Protein AF-A0A6G5AHF7-F1 (afdb_monomer_lite)

Organism: Rhipicephalus microplus (NCBI:txid6941)

Foldseek 3Di:
DDDDPVVVVVVVVVVVVVVCCCVPPVVVVVVVVVVVVVVVVVVVVVVVVVVVVVVVVVVVVVVVVVVVVCVVCVVPDDDPPQDDDPPDDQVNQCCCPQ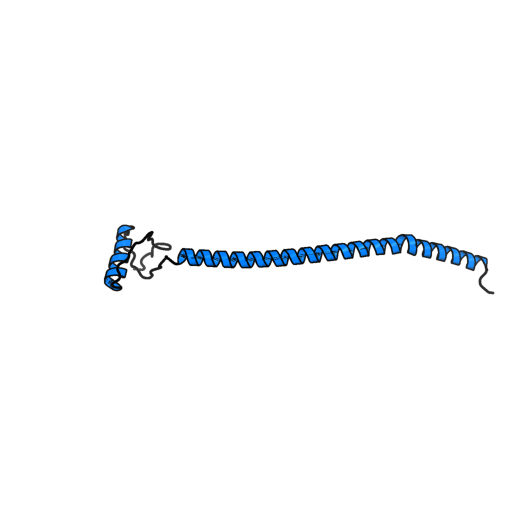CVPACPPVVHHDPDDPDDDDPDDPPPDPD

Sequence (127 aa):
AGPDTASILKQLREIAADIKDIKENRLVEIEKKVDALSNLEEKVTSCQDRLTHMNQVVLMLERKIGNLENRSRKPNLVIFGLPEPEGENDGSLETAVNKGIFKDLLELELVAIERIHRLGRPSLNMK

Structure (mmCIF, N/CA/C/O backbone):
data_AF-A0A6G5AHF7-F1
#
_entry.id   AF-A0A6G5AHF7-F1
#
loop_
_atom_site.group_PDB
_atom_site.id
_atom_site.type_symbol
_atom_site.label_atom_id
_atom_site.label_alt_id
_atom_site.label_comp_id
_atom_site.label_asym_id
_atom_site.label_entity_id
_atom_site.label_seq_id
_atom_site.pdbx_PDB_ins_code
_atom_site.Cartn_x
_atom_site.Cartn_y
_atom_site.Cartn_z
_atom_site.occupancy
_atom_site.B_iso_or_equiv
_atom_site.auth_seq_id
_atom_site.auth_comp_id
_atom_site.auth_asym_id
_atom_site.auth_atom_id
_atom_site.pdbx_PDB_model_num
ATOM 1 N N . ALA A 1 1 ? 33.870 8.066 -74.480 1.00 54.78 1 ALA A N 1
ATOM 2 C CA . ALA A 1 1 ? 35.121 7.988 -73.703 1.00 54.78 1 ALA A CA 1
ATOM 3 C C . ALA A 1 1 ? 34.765 7.440 -72.332 1.00 54.78 1 ALA A C 1
ATOM 5 O O . ALA A 1 1 ? 33.858 7.982 -71.713 1.00 54.78 1 ALA A O 1
ATOM 6 N N . GLY A 1 2 ? 35.356 6.312 -71.933 1.00 70.56 2 GLY A N 1
ATOM 7 C CA . GLY A 1 2 ? 35.132 5.753 -70.597 1.00 70.56 2 GLY A CA 1
ATOM 8 C C . GLY A 1 2 ? 35.740 6.649 -69.512 1.00 70.56 2 GLY A C 1
ATOM 9 O O . GLY A 1 2 ? 36.561 7.510 -69.841 1.00 70.56 2 GLY A O 1
ATOM 10 N N . PRO A 1 3 ? 35.332 6.483 -68.244 1.00 72.62 3 PRO A N 1
ATOM 11 C CA . PRO A 1 3 ? 35.944 7.205 -67.137 1.00 72.62 3 PRO A CA 1
ATOM 12 C C . PRO A 1 3 ? 37.452 6.932 -67.087 1.00 72.62 3 PRO A C 1
ATOM 14 O O . PRO A 1 3 ? 37.891 5.791 -67.228 1.00 72.62 3 PRO A O 1
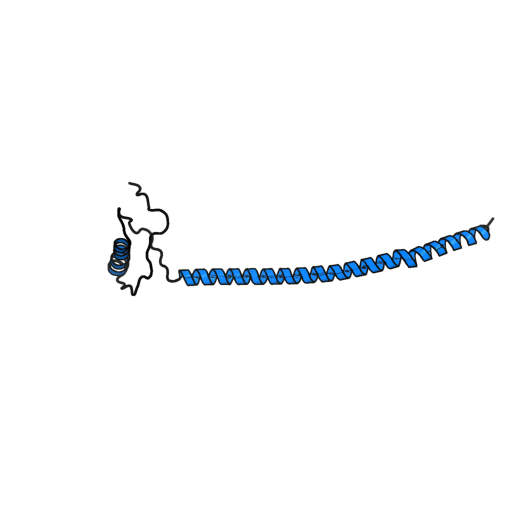ATOM 17 N N . ASP A 1 4 ? 38.233 7.998 -66.910 1.00 88.12 4 ASP A N 1
ATOM 18 C CA . ASP A 1 4 ? 39.687 7.920 -66.793 1.00 88.12 4 ASP A CA 1
ATOM 19 C C . ASP A 1 4 ? 40.083 7.111 -65.548 1.00 88.12 4 ASP A C 1
ATOM 21 O O . ASP A 1 4 ? 39.526 7.281 -64.459 1.00 88.12 4 ASP A O 1
ATOM 25 N N . THR A 1 5 ? 41.070 6.233 -65.705 1.00 89.00 5 THR A N 1
ATOM 26 C CA . THR A 1 5 ? 41.541 5.293 -64.679 1.00 89.00 5 THR A CA 1
ATOM 27 C C . THR A 1 5 ? 41.950 6.011 -63.389 1.00 89.00 5 THR A C 1
ATOM 29 O O . THR A 1 5 ? 41.732 5.498 -62.291 1.00 89.00 5 THR A O 1
ATOM 32 N N . ALA A 1 6 ? 42.489 7.231 -63.493 1.00 88.81 6 ALA A N 1
ATOM 33 C CA . ALA A 1 6 ? 42.852 8.047 -62.336 1.00 88.81 6 ALA A CA 1
ATOM 34 C C . ALA A 1 6 ? 41.628 8.512 -61.524 1.00 88.81 6 ALA A C 1
ATOM 36 O O . ALA A 1 6 ? 41.680 8.552 -60.293 1.00 88.81 6 ALA A O 1
ATOM 37 N N . SER A 1 7 ? 40.513 8.816 -62.195 1.00 90.38 7 SER A N 1
ATOM 38 C CA . SER A 1 7 ? 39.253 9.192 -61.545 1.00 90.38 7 SER A CA 1
ATOM 39 C C . SER A 1 7 ? 38.661 8.016 -60.765 1.00 90.38 7 SER A C 1
ATOM 41 O O . SER A 1 7 ? 38.296 8.176 -59.599 1.00 90.38 7 SER A O 1
ATOM 43 N N . ILE A 1 8 ? 38.680 6.817 -61.359 1.00 92.31 8 ILE A N 1
ATOM 44 C CA . ILE A 1 8 ? 38.234 5.576 -60.705 1.00 92.31 8 ILE A CA 1
ATOM 45 C C . ILE A 1 8 ? 39.082 5.289 -59.456 1.00 92.31 8 ILE A C 1
ATOM 47 O O . ILE A 1 8 ? 38.544 5.014 -58.384 1.00 92.31 8 ILE A O 1
ATOM 51 N N . LEU A 1 9 ? 40.411 5.407 -59.554 1.00 92.94 9 LEU A N 1
ATOM 52 C CA . LEU A 1 9 ? 41.316 5.186 -58.418 1.00 92.94 9 LEU A CA 1
ATOM 53 C C . LEU A 1 9 ? 41.100 6.189 -57.278 1.00 92.94 9 LEU A C 1
ATOM 55 O O . LEU A 1 9 ? 41.236 5.822 -56.110 1.00 92.94 9 LEU A O 1
ATOM 59 N N . LYS A 1 10 ? 40.760 7.443 -57.593 1.00 93.19 10 LYS A N 1
ATOM 60 C CA . LYS A 1 10 ? 40.430 8.450 -56.578 1.00 93.19 10 LYS A CA 1
ATOM 61 C C . LYS A 1 10 ? 39.145 8.082 -55.830 1.00 93.19 10 LYS A C 1
ATOM 63 O O . LYS A 1 10 ? 39.164 8.051 -54.604 1.00 93.19 10 LYS A O 1
ATOM 68 N N . GLN A 1 11 ? 38.080 7.732 -56.552 1.00 94.31 11 GLN A N 1
ATOM 69 C CA . GLN A 1 11 ? 36.808 7.318 -55.947 1.00 94.31 11 GLN A CA 1
ATOM 70 C C . GLN A 1 11 ? 36.967 6.067 -55.074 1.00 94.31 11 GLN A C 1
ATOM 72 O O . GLN A 1 11 ? 36.424 6.010 -53.976 1.00 94.31 11 GLN A O 1
ATOM 77 N N . LEU A 1 12 ? 37.770 5.088 -55.505 1.00 94.88 12 LEU A N 1
ATOM 78 C CA . LEU A 1 12 ? 38.057 3.895 -54.701 1.00 94.88 12 LEU A CA 1
ATOM 79 C C . LEU A 1 12 ? 38.769 4.224 -53.380 1.00 94.88 12 LEU A C 1
ATOM 81 O O . LEU A 1 12 ? 38.511 3.567 -52.374 1.00 94.88 12 LEU A O 1
ATOM 85 N N . ARG A 1 13 ? 39.643 5.240 -53.356 1.00 95.25 13 ARG A N 1
ATOM 86 C CA . ARG A 1 13 ? 40.294 5.689 -52.113 1.00 95.25 13 ARG A CA 1
ATOM 87 C C . ARG A 1 13 ? 39.320 6.378 -51.165 1.00 95.25 13 ARG A C 1
ATOM 89 O O . ARG A 1 13 ? 39.403 6.137 -49.967 1.00 95.25 13 ARG A O 1
ATOM 96 N N . GLU A 1 14 ? 38.421 7.204 -51.690 1.00 95.81 14 GLU A N 1
ATOM 97 C CA . GLU A 1 14 ? 37.378 7.868 -50.894 1.00 95.81 14 GLU A CA 1
ATOM 98 C C . GLU A 1 14 ? 36.427 6.829 -50.285 1.00 95.81 14 GLU A C 1
ATOM 100 O O . GLU A 1 14 ? 36.251 6.802 -49.072 1.00 95.81 14 GLU A O 1
ATOM 105 N N . ILE A 1 15 ? 35.954 5.866 -51.084 1.00 95.81 15 ILE A N 1
ATOM 106 C CA . ILE A 1 15 ? 35.128 4.750 -50.597 1.00 95.81 15 ILE A CA 1
ATOM 107 C C . ILE A 1 15 ? 35.868 3.937 -49.526 1.00 95.81 15 ILE A C 1
ATOM 109 O O . ILE A 1 15 ? 35.279 3.567 -48.514 1.00 95.81 15 ILE A O 1
ATOM 113 N N . ALA A 1 16 ? 37.160 3.653 -49.713 1.00 96.12 16 ALA A N 1
ATOM 114 C CA . ALA A 1 16 ? 37.943 2.930 -48.714 1.00 96.12 16 ALA A CA 1
ATOM 115 C C . ALA A 1 16 ? 38.077 3.713 -47.395 1.00 96.12 16 ALA A C 1
ATOM 117 O O . ALA A 1 16 ? 38.035 3.108 -46.323 1.00 96.12 16 ALA A O 1
ATOM 118 N N . ALA A 1 17 ? 38.218 5.040 -47.465 1.00 95.12 17 ALA A N 1
ATOM 119 C CA . ALA A 1 17 ? 38.252 5.903 -46.289 1.00 95.12 17 ALA A CA 1
ATOM 120 C C . ALA A 1 17 ? 36.897 5.921 -45.563 1.00 95.12 17 ALA A C 1
ATOM 122 O O . ALA A 1 17 ? 36.866 5.740 -44.347 1.00 95.12 17 ALA A O 1
ATOM 123 N N . ASP A 1 18 ? 35.791 6.030 -46.301 1.00 96.31 18 ASP A N 1
ATOM 124 C CA . ASP A 1 18 ? 34.436 6.004 -45.739 1.00 96.31 18 ASP A CA 1
ATOM 125 C C . ASP A 1 18 ? 34.118 4.650 -45.092 1.00 96.31 18 ASP A C 1
ATOM 127 O O . ASP A 1 18 ? 33.591 4.592 -43.982 1.00 96.31 18 ASP A O 1
ATOM 131 N N . ILE A 1 19 ? 34.483 3.538 -45.744 1.00 95.88 19 ILE A N 1
ATOM 132 C CA . ILE A 1 19 ? 34.325 2.188 -45.178 1.00 95.88 19 ILE A CA 1
ATOM 133 C C . ILE A 1 19 ? 35.117 2.062 -43.876 1.00 95.88 19 ILE A C 1
ATOM 135 O O . ILE A 1 19 ? 34.630 1.461 -42.914 1.00 95.88 19 ILE A O 1
ATOM 139 N N . LYS A 1 20 ? 36.329 2.624 -43.834 1.00 94.94 20 LYS A N 1
ATOM 140 C CA . LYS A 1 20 ? 37.157 2.615 -42.631 1.00 94.94 20 LYS A CA 1
ATOM 141 C C . LYS A 1 20 ? 36.501 3.412 -41.502 1.00 94.94 20 LYS A C 1
ATOM 143 O O . LYS A 1 20 ? 36.377 2.876 -40.407 1.00 94.94 20 LYS A O 1
ATOM 148 N N . ASP A 1 21 ? 36.023 4.627 -41.769 1.00 95.50 21 ASP A N 1
ATOM 149 C CA . ASP A 1 21 ? 35.323 5.456 -40.776 1.00 95.50 21 ASP A CA 1
ATOM 150 C C . ASP A 1 21 ? 34.048 4.777 -40.245 1.00 95.50 21 ASP A C 1
ATOM 152 O O . ASP A 1 21 ? 33.829 4.693 -39.034 1.00 95.50 21 ASP A O 1
ATOM 156 N N . ILE A 1 22 ? 33.239 4.202 -41.141 1.00 95.75 22 ILE A N 1
ATOM 157 C CA . ILE A 1 22 ? 32.028 3.466 -40.763 1.00 95.75 22 ILE A CA 1
ATOM 158 C C . ILE A 1 22 ? 32.374 2.304 -39.832 1.00 95.75 22 ILE A C 1
ATOM 160 O O . ILE A 1 22 ? 31.716 2.131 -38.805 1.00 95.75 22 ILE A O 1
ATOM 164 N N . LYS A 1 23 ? 33.391 1.510 -40.183 1.00 93.50 23 LYS A N 1
ATOM 165 C CA . LYS A 1 23 ? 33.763 0.312 -39.429 1.00 93.50 23 LYS A CA 1
ATOM 166 C C . LYS A 1 23 ? 34.412 0.645 -38.088 1.00 93.50 23 LYS A C 1
ATOM 168 O O . LYS A 1 23 ? 34.093 0.003 -37.095 1.00 93.50 23 LYS A O 1
ATOM 173 N N . GLU A 1 24 ? 35.334 1.600 -38.066 1.00 92.81 24 GLU A N 1
ATOM 174 C CA . GLU A 1 24 ? 36.168 1.864 -36.889 1.00 92.81 24 GLU A CA 1
ATOM 175 C C . GLU A 1 24 ? 35.512 2.833 -35.901 1.00 92.81 24 GLU A C 1
ATOM 177 O O . GLU A 1 24 ? 35.711 2.684 -34.697 1.00 92.81 24 GLU A O 1
ATOM 182 N N . ASN A 1 25 ? 34.694 3.776 -36.377 1.00 93.44 25 ASN A N 1
ATOM 183 C CA . ASN A 1 25 ? 34.091 4.795 -35.518 1.00 93.44 25 ASN A CA 1
ATOM 184 C C . ASN A 1 25 ? 32.604 4.521 -35.299 1.00 93.44 25 ASN A C 1
ATOM 186 O O . ASN A 1 25 ? 32.164 4.253 -34.180 1.00 93.44 25 ASN A O 1
ATOM 190 N N . ARG A 1 26 ? 31.814 4.541 -36.377 1.00 95.25 26 ARG A N 1
ATOM 191 C CA . ARG A 1 26 ? 30.348 4.515 -36.264 1.00 95.25 26 ARG A CA 1
ATOM 192 C C . ARG A 1 26 ? 29.824 3.182 -35.740 1.00 95.25 26 ARG A C 1
ATOM 194 O O . ARG A 1 26 ? 28.946 3.183 -34.882 1.00 95.25 26 ARG A O 1
ATOM 201 N N . LEU A 1 27 ? 30.348 2.061 -36.241 1.00 96.12 27 LEU A N 1
ATOM 202 C CA . LEU A 1 27 ? 29.912 0.730 -35.811 1.00 96.12 27 LEU A CA 1
ATOM 203 C C . LEU A 1 27 ? 30.241 0.499 -34.330 1.00 96.12 27 LEU A C 1
ATOM 205 O O . LEU A 1 27 ? 29.367 0.113 -33.563 1.00 96.12 27 LEU A O 1
ATOM 209 N N . VAL A 1 28 ? 31.463 0.845 -33.919 1.00 95.12 28 VAL A N 1
ATOM 210 C CA . VAL A 1 28 ? 31.932 0.704 -32.532 1.00 95.12 28 VAL A CA 1
ATOM 211 C C . VAL A 1 28 ? 31.111 1.566 -31.568 1.00 95.12 28 VAL A C 1
ATOM 213 O O . VAL A 1 28 ? 30.788 1.140 -30.460 1.00 95.12 28 VAL A O 1
ATOM 216 N N . GLU A 1 29 ? 30.751 2.791 -31.957 1.00 96.12 29 GLU A N 1
ATOM 217 C CA . GLU A 1 29 ? 29.866 3.629 -31.140 1.00 96.12 29 GLU A CA 1
ATOM 218 C C . GLU A 1 29 ? 28.452 3.057 -31.018 1.00 96.12 29 GLU A C 1
ATOM 220 O O . GLU A 1 29 ? 27.842 3.161 -29.951 1.00 96.12 29 GLU A O 1
ATOM 225 N N . ILE A 1 30 ? 27.922 2.465 -32.092 1.00 96.75 30 ILE A N 1
ATOM 226 C CA . ILE A 1 30 ? 26.611 1.813 -32.072 1.00 96.75 30 ILE A CA 1
ATOM 227 C C . ILE A 1 30 ? 26.646 0.599 -31.145 1.00 96.75 30 ILE A C 1
ATOM 229 O O . ILE A 1 30 ? 25.771 0.495 -30.291 1.00 96.75 30 ILE A O 1
ATOM 233 N N . GLU A 1 31 ? 27.663 -0.256 -31.245 1.00 96.56 31 GLU A N 1
ATOM 234 C CA . GLU A 1 31 ? 27.841 -1.418 -30.363 1.00 96.56 31 GLU A CA 1
ATOM 235 C C . GLU A 1 31 ? 27.865 -0.992 -28.888 1.00 96.56 31 GLU A C 1
ATOM 237 O O . GLU A 1 31 ? 27.075 -1.488 -28.088 1.00 96.56 31 GLU A O 1
ATOM 242 N N . LYS A 1 32 ? 28.643 0.043 -28.543 1.00 96.44 32 LYS A N 1
ATOM 243 C CA . LYS A 1 32 ? 28.669 0.598 -27.175 1.00 96.44 32 LYS A CA 1
ATOM 244 C C . LYS A 1 32 ? 27.303 1.094 -26.702 1.00 96.44 32 LYS A C 1
ATOM 246 O O . LYS A 1 32 ? 26.956 0.937 -25.531 1.00 96.44 32 LYS A O 1
ATOM 251 N N . LYS A 1 33 ? 26.530 1.742 -27.580 1.00 97.06 33 LYS A N 1
ATOM 252 C CA . LYS A 1 33 ? 25.178 2.216 -27.244 1.00 97.06 33 LYS A CA 1
ATOM 253 C C . LYS A 1 33 ? 24.204 1.054 -27.068 1.00 97.06 33 LYS A C 1
ATOM 255 O O . LYS A 1 33 ? 23.364 1.127 -26.177 1.00 97.06 33 LYS A O 1
ATOM 260 N N . VAL A 1 34 ? 24.322 0.001 -27.874 1.00 97.56 34 VAL A N 1
ATOM 261 C CA . VAL A 1 34 ? 23.519 -1.223 -27.742 1.00 97.56 34 VAL A CA 1
ATOM 262 C C . VAL A 1 34 ? 23.816 -1.912 -26.409 1.00 97.56 34 VAL A C 1
ATOM 264 O O . VAL A 1 34 ? 22.880 -2.203 -25.666 1.00 97.56 34 VAL A O 1
ATOM 267 N N . ASP A 1 35 ? 25.088 -2.053 -26.035 1.00 97.25 35 ASP A N 1
ATOM 268 C CA . ASP A 1 35 ? 25.474 -2.610 -24.733 1.00 97.25 35 ASP A CA 1
ATOM 269 C C . ASP A 1 35 ? 24.934 -1.762 -23.572 1.00 97.25 35 ASP A C 1
ATOM 271 O O . ASP A 1 35 ? 24.435 -2.280 -22.570 1.00 97.25 35 ASP A O 1
ATOM 275 N N . ALA A 1 36 ? 24.993 -0.433 -23.693 1.00 97.38 36 ALA A N 1
ATOM 276 C CA . ALA A 1 36 ? 24.439 0.471 -22.689 1.00 97.38 36 ALA A CA 1
ATOM 277 C C . ALA A 1 36 ? 22.912 0.332 -22.555 1.00 97.38 36 ALA A C 1
ATOM 279 O O . ALA A 1 36 ? 22.397 0.393 -21.437 1.00 97.38 36 ALA A O 1
ATOM 280 N N . LEU A 1 37 ? 22.195 0.123 -23.665 1.00 97.62 37 LEU A N 1
ATOM 281 C CA . LEU A 1 37 ? 20.751 -0.120 -23.662 1.00 97.62 37 LEU A CA 1
ATOM 282 C C . LEU A 1 37 ? 20.403 -1.457 -23.005 1.00 97.62 37 LEU A C 1
ATOM 284 O O . LEU A 1 37 ? 19.508 -1.479 -22.165 1.00 97.62 37 LEU A O 1
ATOM 288 N N . SER A 1 38 ? 21.149 -2.524 -23.302 1.00 97.19 38 SER A N 1
ATOM 289 C CA . SER A 1 38 ? 20.965 -3.831 -22.655 1.00 97.19 38 SER A CA 1
ATOM 290 C C . SER A 1 38 ? 21.148 -3.730 -21.137 1.00 97.19 38 SER A C 1
ATOM 292 O O . SER A 1 38 ? 20.313 -4.185 -20.361 1.00 97.19 38 SER A O 1
ATOM 294 N N . ASN A 1 39 ? 22.196 -3.034 -20.686 1.00 97.44 39 ASN A N 1
ATOM 295 C CA . ASN A 1 39 ? 22.425 -2.795 -19.258 1.00 97.44 39 ASN A CA 1
ATOM 296 C C . ASN A 1 39 ? 21.319 -1.946 -18.607 1.00 97.44 39 ASN A C 1
ATOM 298 O O . ASN A 1 39 ? 21.032 -2.084 -17.415 1.00 97.44 39 ASN A O 1
ATOM 302 N N . LEU A 1 40 ? 20.735 -1.005 -19.352 1.00 97.88 40 LEU A N 1
ATOM 303 C CA . LEU A 1 40 ? 19.638 -0.185 -18.849 1.00 97.88 40 LEU A CA 1
ATOM 304 C C . LEU A 1 40 ? 18.356 -1.012 -18.709 1.00 97.88 40 LEU A C 1
ATOM 306 O O . LEU A 1 40 ? 17.666 -0.865 -17.703 1.00 97.88 40 LEU A O 1
ATOM 310 N N . GLU A 1 41 ? 18.069 -1.894 -19.665 1.00 98.06 41 GLU A N 1
ATOM 311 C CA . GLU A 1 41 ? 16.943 -2.828 -19.609 1.00 98.06 41 GLU A CA 1
ATOM 312 C C . GLU A 1 41 ? 17.003 -3.700 -18.348 1.00 98.06 41 GLU A C 1
ATOM 314 O O . GLU A 1 41 ? 16.033 -3.759 -17.594 1.00 98.06 41 GLU A O 1
ATOM 319 N N . GLU A 1 42 ? 18.165 -4.279 -18.036 1.00 97.69 42 GLU A N 1
ATOM 320 C CA . GLU A 1 42 ? 18.358 -5.066 -16.811 1.00 97.69 42 GLU A CA 1
ATOM 321 C C . GLU A 1 42 ? 18.075 -4.253 -15.539 1.00 97.69 42 GLU A C 1
ATOM 323 O O . GLU A 1 42 ? 17.394 -4.717 -14.618 1.00 97.69 42 GLU A O 1
ATOM 328 N N . LYS A 1 43 ? 18.557 -3.004 -15.485 1.00 97.94 43 LYS A N 1
ATOM 329 C CA . LYS A 1 43 ? 18.310 -2.103 -14.348 1.00 97.94 43 LYS A CA 1
ATOM 330 C C . LYS A 1 43 ? 16.834 -1.744 -14.211 1.00 97.94 43 LYS A C 1
ATOM 332 O O . LYS A 1 43 ? 16.338 -1.659 -13.087 1.00 97.94 43 LYS A O 1
ATOM 337 N N . VAL A 1 44 ? 16.142 -1.523 -15.328 1.00 98.25 44 VAL A N 1
ATOM 338 C CA . VAL A 1 44 ? 14.704 -1.230 -15.345 1.00 98.25 44 VAL A CA 1
ATOM 339 C C . VAL A 1 44 ? 13.915 -2.436 -14.844 1.00 98.25 44 VAL A C 1
ATOM 341 O O . VAL A 1 44 ? 13.086 -2.270 -13.951 1.00 98.25 44 VAL A O 1
ATOM 344 N N . THR A 1 45 ? 14.229 -3.641 -15.318 1.00 98.06 45 THR A N 1
ATOM 345 C CA . THR A 1 45 ? 13.601 -4.883 -14.843 1.00 98.06 45 THR A CA 1
ATOM 346 C C . THR A 1 45 ? 13.825 -5.083 -13.344 1.00 98.06 45 THR A C 1
ATOM 348 O O . THR A 1 45 ? 12.869 -5.261 -12.593 1.00 98.06 45 THR A O 1
ATOM 351 N N . SER A 1 46 ? 15.062 -4.923 -12.865 1.00 98.06 46 SER A N 1
ATOM 352 C CA . SER A 1 46 ? 15.366 -5.017 -11.431 1.00 98.06 46 SER A CA 1
ATOM 353 C C . SER A 1 46 ? 14.606 -3.976 -10.595 1.00 98.06 46 SER A C 1
ATOM 355 O O . SER A 1 46 ? 14.134 -4.267 -9.493 1.00 98.06 46 SER A O 1
ATOM 357 N N . CYS A 1 47 ? 14.451 -2.752 -11.110 1.00 97.88 47 CYS A N 1
ATOM 358 C CA . CYS A 1 47 ? 13.653 -1.715 -10.460 1.00 97.88 47 CYS A CA 1
ATOM 359 C C . CYS A 1 47 ? 12.171 -2.114 -10.377 1.00 97.88 47 CYS A C 1
ATOM 361 O O . CYS A 1 47 ? 11.554 -1.979 -9.318 1.00 97.88 47 CYS A O 1
ATOM 363 N N . GLN A 1 48 ? 11.620 -2.659 -11.462 1.00 98.25 48 GLN A N 1
ATOM 364 C CA . GLN A 1 48 ? 10.233 -3.112 -11.532 1.00 98.25 48 GLN A CA 1
ATOM 365 C C . GLN A 1 48 ? 9.944 -4.239 -10.529 1.00 98.25 48 GLN A C 1
ATOM 367 O O . GLN A 1 48 ? 8.918 -4.210 -9.839 1.00 98.25 48 GLN A O 1
ATOM 372 N N . ASP A 1 49 ? 10.867 -5.188 -10.379 1.00 98.19 49 ASP A N 1
ATOM 373 C CA . ASP A 1 49 ? 10.752 -6.274 -9.401 1.00 98.19 49 ASP A CA 1
ATOM 374 C C . ASP A 1 49 ? 10.749 -5.737 -7.967 1.00 98.19 49 ASP A C 1
ATOM 376 O O . ASP A 1 49 ? 9.908 -6.112 -7.142 1.00 98.19 49 ASP A O 1
ATOM 380 N N . ARG A 1 50 ? 11.645 -4.788 -7.671 1.00 97.94 50 ARG A N 1
ATOM 381 C CA . ARG A 1 50 ? 11.711 -4.135 -6.357 1.00 97.94 50 ARG A CA 1
ATOM 382 C C . ARG A 1 50 ? 10.437 -3.357 -6.042 1.00 97.94 50 ARG A C 1
ATOM 384 O O . ARG A 1 50 ? 9.945 -3.455 -4.920 1.00 97.94 50 ARG A O 1
ATOM 391 N N . LEU A 1 51 ? 9.885 -2.624 -7.009 1.00 98.19 51 LEU A N 1
ATOM 392 C CA . LEU A 1 51 ? 8.616 -1.906 -6.846 1.00 98.19 51 LEU A CA 1
ATOM 393 C C . LEU A 1 51 ? 7.455 -2.868 -6.587 1.00 98.19 51 LEU A C 1
ATOM 395 O O . LEU A 1 51 ? 6.645 -2.637 -5.688 1.00 98.19 51 LEU A O 1
ATOM 399 N N . THR A 1 52 ? 7.405 -3.978 -7.320 1.00 98.12 52 THR A N 1
ATOM 400 C CA . THR A 1 52 ? 6.386 -5.016 -7.128 1.00 98.12 52 THR A CA 1
ATOM 401 C C . THR A 1 52 ? 6.468 -5.609 -5.722 1.00 98.12 52 THR A C 1
ATOM 403 O O . THR A 1 52 ? 5.451 -5.716 -5.034 1.00 98.12 52 THR A O 1
ATOM 406 N N . HIS A 1 53 ? 7.678 -5.922 -5.253 1.00 98.19 53 HIS A N 1
ATOM 407 C CA . HIS A 1 53 ? 7.893 -6.427 -3.901 1.00 98.19 53 HIS A CA 1
ATOM 408 C C . HIS A 1 53 ? 7.499 -5.402 -2.827 1.00 98.19 53 HIS A C 1
ATOM 410 O O . HIS A 1 53 ? 6.796 -5.742 -1.875 1.00 98.19 53 HIS A O 1
ATOM 416 N N . MET A 1 54 ? 7.884 -4.133 -2.993 1.00 98.00 54 MET A N 1
ATOM 417 C CA . MET A 1 54 ? 7.494 -3.066 -2.067 1.00 98.00 54 MET A CA 1
ATOM 418 C C . MET A 1 54 ? 5.973 -2.923 -1.977 1.00 98.00 54 MET A C 1
ATOM 420 O O . MET A 1 54 ? 5.438 -2.872 -0.871 1.00 98.00 54 MET A O 1
ATOM 424 N N . ASN A 1 55 ? 5.263 -2.946 -3.107 1.00 98.25 55 ASN A N 1
ATOM 425 C CA . ASN A 1 55 ? 3.799 -2.890 -3.122 1.00 98.25 55 ASN A CA 1
ATOM 426 C C . ASN A 1 55 ? 3.165 -4.066 -2.363 1.00 98.25 55 ASN A C 1
ATOM 428 O O . ASN A 1 55 ? 2.222 -3.877 -1.597 1.00 98.25 55 ASN A O 1
ATOM 432 N N . GLN A 1 56 ? 3.703 -5.279 -2.514 1.00 98.06 56 GLN A N 1
ATOM 433 C CA . GLN A 1 56 ? 3.224 -6.444 -1.763 1.00 98.06 56 GLN A CA 1
ATOM 434 C C . GLN A 1 56 ? 3.429 -6.286 -0.251 1.00 98.06 56 GLN A C 1
ATOM 436 O O . GLN A 1 56 ? 2.542 -6.638 0.532 1.00 98.06 56 GLN A O 1
ATOM 441 N N . VAL A 1 57 ? 4.577 -5.744 0.166 1.00 98.12 57 VAL A N 1
ATOM 442 C CA . VAL A 1 57 ? 4.867 -5.472 1.580 1.00 98.12 57 VAL A CA 1
ATOM 443 C C . VAL A 1 57 ? 3.910 -4.419 2.135 1.00 98.12 57 VAL A C 1
ATOM 445 O O . VAL A 1 57 ? 3.364 -4.626 3.217 1.00 98.12 57 VAL A O 1
ATOM 448 N N . VAL A 1 58 ? 3.633 -3.344 1.392 1.00 98.44 58 VAL A N 1
ATOM 449 C CA . VAL A 1 58 ? 2.656 -2.317 1.794 1.00 98.44 58 VAL A CA 1
ATOM 450 C C . VAL A 1 58 ? 1.277 -2.941 2.031 1.00 98.44 58 VAL A C 1
ATOM 452 O O . VAL A 1 58 ? 0.741 -2.822 3.131 1.00 98.44 58 VAL A O 1
ATOM 455 N N . LEU A 1 59 ? 0.759 -3.722 1.079 1.00 97.94 59 LEU A N 1
ATOM 456 C CA . LEU A 1 59 ? -0.542 -4.398 1.215 1.00 97.94 59 LEU A CA 1
ATOM 457 C C . LEU A 1 59 ? -0.590 -5.403 2.380 1.00 97.94 59 LEU A C 1
ATOM 459 O O . LEU A 1 59 ? -1.644 -5.665 2.971 1.00 97.94 59 LEU A O 1
ATOM 463 N N . MET A 1 60 ? 0.535 -6.042 2.703 1.00 98.12 60 MET A N 1
ATOM 464 C CA . MET A 1 60 ? 0.635 -6.915 3.874 1.00 98.12 60 MET A CA 1
ATOM 465 C C . MET A 1 60 ? 0.558 -6.102 5.171 1.00 98.12 60 MET A C 1
ATOM 467 O O . MET A 1 60 ? -0.159 -6.490 6.097 1.00 98.12 60 MET A O 1
ATOM 471 N N . LEU A 1 61 ? 1.286 -4.987 5.238 1.00 98.12 61 LEU A N 1
ATOM 472 C CA . LEU A 1 61 ? 1.317 -4.118 6.408 1.00 98.12 61 LEU A CA 1
ATOM 473 C C . LEU A 1 61 ? -0.043 -3.470 6.664 1.00 98.12 61 LEU A C 1
ATOM 475 O O . LEU A 1 61 ? -0.498 -3.493 7.803 1.00 98.12 61 LEU A O 1
ATOM 479 N N . GLU A 1 62 ? -0.733 -2.997 5.628 1.00 98.12 62 GLU A N 1
ATOM 480 C CA . GLU A 1 62 ? -2.095 -2.456 5.739 1.00 98.12 62 GLU A CA 1
ATOM 481 C C . GLU A 1 62 ? -3.064 -3.477 6.347 1.00 98.12 62 GLU A C 1
ATOM 483 O O . GLU A 1 62 ? -3.773 -3.179 7.310 1.00 98.12 62 GLU A O 1
ATOM 488 N N . ARG A 1 63 ? -3.033 -4.728 5.866 1.00 97.56 63 ARG A N 1
ATOM 489 C CA . ARG A 1 63 ? -3.841 -5.815 6.447 1.00 97.56 63 ARG A CA 1
ATOM 490 C C . ARG A 1 63 ? -3.480 -6.089 7.902 1.00 97.56 63 ARG A C 1
ATOM 492 O O . ARG A 1 63 ? -4.363 -6.335 8.724 1.00 97.56 63 ARG A O 1
ATOM 499 N N . LYS A 1 64 ? -2.190 -6.060 8.241 1.00 97.56 64 LYS A N 1
ATOM 500 C CA . LYS A 1 64 ? -1.730 -6.271 9.617 1.00 97.56 64 LYS A CA 1
ATOM 501 C C . LYS A 1 64 ? -2.200 -5.146 10.540 1.00 97.56 64 LYS A C 1
ATOM 503 O O . LYS A 1 64 ? -2.653 -5.448 11.640 1.00 97.56 64 LYS A O 1
ATOM 508 N N . ILE A 1 65 ? -2.135 -3.893 10.090 1.00 97.44 65 ILE A N 1
ATOM 509 C CA . ILE A 1 65 ? -2.641 -2.727 10.827 1.00 97.44 65 ILE A CA 1
ATOM 510 C C . ILE A 1 65 ? -4.142 -2.877 11.066 1.00 97.44 65 ILE A C 1
ATOM 512 O O . ILE A 1 65 ? -4.558 -2.858 12.219 1.00 97.44 65 ILE A O 1
ATOM 516 N N . GLY A 1 66 ? -4.936 -3.153 10.026 1.00 95.62 66 GLY A N 1
ATOM 517 C CA . GLY A 1 66 ? -6.383 -3.343 10.181 1.00 95.62 66 GLY A CA 1
ATOM 518 C C . GLY A 1 66 ? -6.738 -4.469 11.162 1.00 95.62 66 GLY A C 1
ATOM 519 O O . GLY A 1 66 ? -7.613 -4.315 12.014 1.00 95.62 66 GLY A O 1
ATOM 520 N N . ASN A 1 67 ? -6.006 -5.585 11.122 1.00 95.81 67 ASN A N 1
ATOM 521 C CA . ASN A 1 67 ? -6.187 -6.677 12.081 1.00 95.81 67 ASN A CA 1
ATOM 522 C C . ASN A 1 67 ? -5.835 -6.271 13.519 1.00 95.81 67 ASN A C 1
ATOM 524 O O . ASN A 1 67 ? -6.530 -6.670 14.455 1.00 95.81 67 ASN A O 1
ATOM 528 N N . LEU A 1 68 ? -4.759 -5.503 13.708 1.00 95.38 68 LEU A N 1
ATOM 529 C CA . LEU A 1 68 ? -4.353 -5.013 15.025 1.00 95.38 68 LEU A CA 1
ATOM 530 C C . LEU A 1 68 ? -5.360 -4.006 15.581 1.00 95.38 68 LEU A C 1
ATOM 532 O O . LEU A 1 68 ? -5.746 -4.130 16.740 1.00 95.38 68 LEU A O 1
ATOM 536 N N . GLU A 1 69 ? -5.839 -3.072 14.762 1.00 94.88 69 GLU A N 1
ATOM 537 C CA . GLU A 1 69 ? -6.871 -2.112 15.155 1.00 94.88 69 GLU A CA 1
ATOM 538 C C . GLU A 1 69 ? -8.170 -2.819 15.549 1.00 94.88 69 GLU A C 1
ATOM 540 O O . GLU A 1 69 ? -8.708 -2.564 16.628 1.00 94.88 69 GLU A O 1
ATOM 545 N N . ASN A 1 70 ? -8.638 -3.773 14.738 1.00 93.62 70 ASN A N 1
ATOM 546 C CA . ASN A 1 70 ? -9.836 -4.552 15.050 1.00 93.62 70 ASN A CA 1
ATOM 547 C C . ASN A 1 70 ? -9.669 -5.373 16.327 1.00 93.62 70 ASN A C 1
ATOM 549 O O . ASN A 1 70 ? -10.563 -5.398 17.171 1.00 93.62 70 ASN A O 1
ATOM 553 N N . ARG A 1 71 ? -8.516 -6.026 16.514 1.00 92.81 71 ARG A N 1
ATOM 554 C CA . ARG A 1 71 ? -8.238 -6.788 17.737 1.00 92.81 71 ARG A CA 1
ATOM 555 C C . ARG A 1 71 ? -8.169 -5.881 18.963 1.00 92.81 71 ARG A C 1
ATOM 557 O O . ARG A 1 71 ? -8.660 -6.273 20.016 1.00 92.81 71 ARG A O 1
ATOM 564 N N . SER A 1 72 ? -7.596 -4.689 18.819 1.00 92.00 72 SER A N 1
ATOM 565 C CA . SER A 1 72 ? -7.500 -3.699 19.891 1.00 92.00 72 SER A CA 1
ATOM 566 C C . SER A 1 72 ? -8.855 -3.096 20.260 1.00 92.00 72 SER A C 1
ATOM 568 O O . SER A 1 72 ? -9.046 -2.745 21.417 1.00 92.00 72 SER A O 1
ATOM 570 N N . ARG A 1 73 ? -9.781 -2.955 19.302 1.00 90.56 73 ARG A N 1
ATOM 571 C CA . ARG A 1 73 ? -11.138 -2.429 19.535 1.00 90.56 73 ARG A CA 1
ATOM 572 C C . ARG A 1 73 ? -12.144 -3.506 19.930 1.00 90.56 73 ARG A C 1
ATOM 574 O O . ARG A 1 73 ? -13.213 -3.166 20.415 1.00 90.56 73 ARG A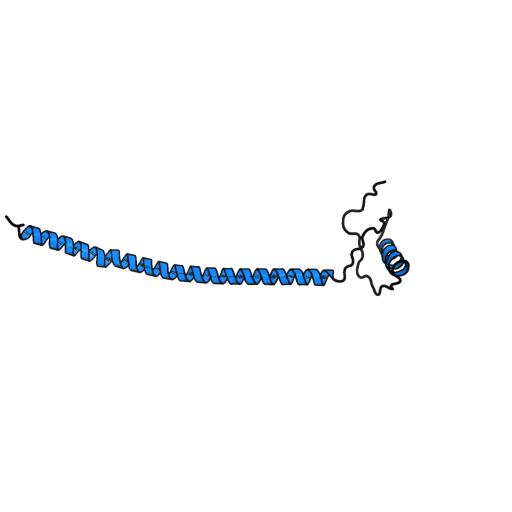 O 1
ATOM 581 N N . LYS A 1 74 ? -11.810 -4.790 19.760 1.00 92.69 74 LYS A N 1
ATOM 582 C CA . LYS A 1 74 ? -12.672 -5.931 20.103 1.00 92.69 74 LYS A CA 1
ATOM 583 C C . LYS A 1 74 ? -13.259 -5.896 21.528 1.00 92.69 74 LYS A C 1
ATOM 585 O O . LYS A 1 74 ? -14.423 -6.264 21.649 1.00 92.69 74 LYS A O 1
ATOM 590 N N . PRO A 1 75 ? -12.521 -5.512 22.590 1.00 91.56 75 PRO A N 1
ATOM 591 C CA . PRO A 1 75 ? -13.101 -5.438 23.932 1.00 91.56 75 PRO A CA 1
ATOM 592 C C . PRO A 1 75 ? -13.935 -4.168 24.172 1.00 91.56 75 PRO A C 1
ATOM 594 O O . PRO A 1 75 ? -14.543 -4.044 25.231 1.00 91.56 75 PRO A O 1
ATOM 597 N N . ASN A 1 76 ? -13.981 -3.227 23.224 1.00 92.50 76 ASN A N 1
ATOM 598 C CA . ASN A 1 76 ? -14.692 -1.966 23.399 1.00 92.50 76 ASN A CA 1
ATOM 599 C C . ASN A 1 76 ? -16.153 -2.120 22.965 1.00 92.50 76 ASN A C 1
ATOM 601 O O . ASN A 1 76 ? -16.436 -2.598 21.866 1.00 92.50 76 ASN A O 1
ATOM 605 N N . LEU A 1 77 ? -17.072 -1.626 23.793 1.00 91.94 77 LEU A N 1
ATOM 606 C CA . LEU A 1 77 ? -18.481 -1.481 23.444 1.00 91.94 77 LEU A CA 1
ATOM 607 C C . LEU A 1 77 ? -18.824 0.003 23.298 1.00 91.94 77 LEU A C 1
ATOM 609 O O . LEU A 1 77 ? -18.437 0.816 24.136 1.00 91.94 77 LEU A O 1
ATOM 613 N N . VAL A 1 78 ? -19.564 0.352 22.244 1.00 93.44 78 VAL A N 1
ATOM 614 C CA . VAL A 1 78 ? -20.110 1.702 22.051 1.00 93.44 78 VAL A CA 1
ATOM 615 C C . VAL A 1 78 ? -21.610 1.658 22.301 1.00 93.44 78 VAL A C 1
ATOM 617 O O . VAL A 1 78 ? -22.322 0.874 21.677 1.00 93.44 78 VAL A O 1
ATOM 620 N N . ILE A 1 79 ? -22.076 2.506 23.213 1.00 92.25 79 ILE A N 1
ATOM 621 C CA . ILE A 1 79 ? -23.480 2.610 23.609 1.00 92.25 79 ILE A CA 1
ATOM 622 C C . ILE A 1 79 ? -24.006 3.949 23.097 1.00 92.25 79 ILE A C 1
ATOM 624 O O . ILE A 1 79 ? -23.449 5.000 23.409 1.00 92.25 79 ILE A O 1
ATOM 628 N N . PHE A 1 80 ? -25.077 3.911 22.308 1.00 92.62 80 PHE A N 1
ATOM 629 C CA . PHE A 1 80 ? -25.745 5.102 21.785 1.00 92.62 80 PHE A CA 1
ATOM 630 C C . PHE A 1 80 ? -27.029 5.389 22.566 1.00 92.62 80 PHE A C 1
ATOM 632 O O . PHE A 1 80 ? -27.662 4.472 23.083 1.00 92.62 80 PHE A O 1
ATOM 639 N N . GLY A 1 81 ? -27.428 6.663 22.623 1.00 89.31 81 GLY A N 1
ATOM 640 C CA . GLY A 1 81 ? -28.687 7.079 23.253 1.00 89.31 81 GLY A CA 1
ATOM 641 C C . GLY A 1 81 ? -28.674 7.086 24.784 1.00 89.31 81 GLY A C 1
ATOM 642 O O . GLY A 1 81 ? -29.733 7.194 25.394 1.00 89.31 81 GLY A O 1
ATOM 643 N N . LEU A 1 82 ? -27.499 6.980 25.412 1.00 91.19 82 LEU A N 1
ATOM 644 C CA . LEU A 1 82 ? -27.363 7.113 26.860 1.00 91.19 82 LEU A CA 1
ATOM 645 C C . LEU A 1 82 ? -27.497 8.598 27.256 1.00 91.19 82 LEU A C 1
ATOM 647 O O . LEU A 1 82 ? -26.659 9.386 26.809 1.00 91.19 82 LEU A O 1
ATOM 651 N N . PRO A 1 83 ? -28.482 8.989 28.090 1.00 89.50 83 PRO A N 1
ATOM 652 C CA . PRO A 1 83 ? -28.676 10.382 28.497 1.00 89.50 83 PRO A CA 1
ATOM 653 C C . PRO A 1 83 ? -27.419 11.003 29.120 1.00 89.50 83 PRO A C 1
ATOM 655 O O . PRO A 1 83 ? -26.676 10.309 29.813 1.00 89.50 83 PRO A O 1
ATOM 658 N N . GLU A 1 84 ? -27.195 12.298 28.884 1.00 89.81 84 GLU A N 1
ATOM 659 C CA . GLU A 1 84 ? -26.041 13.069 29.381 1.00 89.81 84 GLU A CA 1
ATOM 660 C C . GLU A 1 84 ? -26.513 14.137 30.387 1.00 89.81 84 GLU A C 1
ATOM 662 O O . GLU A 1 84 ? -26.853 15.255 29.990 1.00 89.81 84 GLU A O 1
ATOM 667 N N . PRO A 1 85 ? -26.618 13.804 31.688 1.00 88.31 85 PRO A N 1
ATOM 668 C CA . PRO A 1 85 ? -27.057 14.756 32.704 1.00 88.31 85 PRO A CA 1
ATOM 669 C C . PRO A 1 85 ? -25.998 15.839 32.975 1.00 88.31 85 PRO A C 1
ATOM 671 O O . PRO A 1 85 ? -24.793 15.601 32.869 1.00 88.31 85 PRO A O 1
ATOM 674 N N . GLU A 1 86 ? -26.439 17.036 33.375 1.00 87.94 86 GLU A N 1
ATOM 675 C CA . GLU A 1 86 ? -25.520 18.099 33.800 1.00 87.94 86 GLU A CA 1
ATOM 676 C C . GLU A 1 86 ? -24.705 17.665 35.027 1.00 87.94 86 GLU A C 1
ATOM 678 O O . GLU A 1 86 ? -25.241 17.118 35.991 1.00 87.94 86 GLU A O 1
ATOM 683 N N . GLY A 1 87 ? -23.395 17.926 34.994 1.00 86.31 87 GLY A N 1
ATOM 684 C CA . GLY A 1 87 ? -22.486 17.542 36.075 1.00 86.31 87 GLY A CA 1
ATOM 685 C C . GLY A 1 87 ? -22.136 16.051 36.118 1.00 86.31 87 GLY A C 1
ATOM 686 O O . GLY A 1 87 ? -21.648 15.590 37.151 1.00 86.31 87 GLY A O 1
ATOM 687 N N . GLU A 1 88 ? -22.366 15.301 35.029 1.00 89.50 88 GLU A N 1
ATOM 688 C CA . GLU A 1 88 ? -21.899 13.916 34.904 1.00 89.50 88 GLU A CA 1
ATOM 689 C C . GLU A 1 88 ? -20.392 13.816 35.195 1.00 89.50 88 GLU A C 1
ATOM 691 O O . GLU A 1 88 ? -19.569 14.571 34.675 1.00 89.50 88 GLU A O 1
ATOM 696 N N . ASN A 1 89 ? -20.043 12.853 36.042 1.00 91.19 89 ASN A N 1
ATOM 697 C CA . ASN A 1 89 ? -18.679 12.420 36.318 1.00 91.19 89 ASN A CA 1
ATOM 698 C C . ASN A 1 89 ? -18.524 10.918 36.032 1.00 91.19 89 ASN A C 1
ATOM 700 O O . ASN A 1 89 ? -19.516 10.198 35.882 1.00 91.19 89 ASN A O 1
ATOM 704 N N . ASP A 1 90 ? -17.281 10.438 36.018 1.00 90.19 90 ASP A N 1
ATOM 705 C CA . ASP A 1 90 ? -16.944 9.049 35.683 1.00 90.19 90 ASP A CA 1
ATOM 706 C C . ASP A 1 90 ? -17.727 8.016 36.514 1.00 90.19 90 ASP A C 1
ATOM 708 O O . ASP A 1 90 ? -18.229 7.039 35.964 1.00 90.19 90 ASP A O 1
ATOM 712 N N . GLY A 1 91 ? -17.921 8.257 37.817 1.00 91.94 91 GLY A N 1
ATOM 713 C CA . GLY A 1 91 ? -18.667 7.341 38.689 1.00 91.94 91 GLY A CA 1
ATOM 714 C C . GLY A 1 91 ? -20.168 7.305 38.385 1.00 91.94 91 GLY A C 1
ATOM 715 O O . GLY A 1 91 ? -20.792 6.239 38.403 1.00 91.94 91 GLY A O 1
ATOM 716 N N . SER A 1 92 ? -20.763 8.459 38.066 1.00 93.50 92 SER A N 1
ATOM 717 C CA . SER A 1 92 ? -22.167 8.522 37.639 1.00 93.50 92 SER A CA 1
ATOM 718 C C . SER A 1 92 ? -22.392 7.860 36.275 1.00 93.50 92 SER A C 1
ATOM 720 O O . SER A 1 92 ? -23.380 7.142 36.112 1.00 93.50 92 SER A O 1
ATOM 722 N N . LEU A 1 93 ? -21.444 8.008 35.343 1.00 93.88 93 LEU A 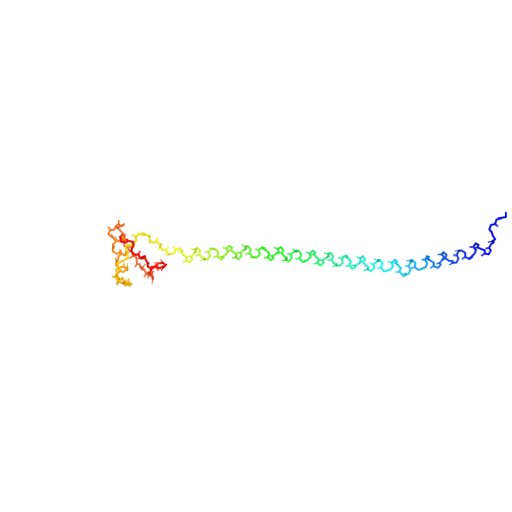N 1
ATOM 723 C CA . LEU A 1 93 ? -21.467 7.349 34.038 1.00 93.88 93 LEU A CA 1
ATOM 724 C C . LEU A 1 93 ? -21.332 5.826 34.177 1.00 93.88 93 LEU A C 1
ATOM 726 O O . LEU A 1 93 ? -22.108 5.072 33.588 1.00 93.88 93 LEU A O 1
ATOM 730 N N . GLU A 1 94 ? -20.388 5.363 34.997 1.00 93.88 94 GLU A N 1
ATOM 731 C CA . GLU A 1 94 ? -20.202 3.939 35.277 1.00 93.88 94 GLU A CA 1
ATOM 732 C C . GLU A 1 94 ? -21.451 3.324 35.911 1.00 93.88 94 GLU A C 1
ATOM 734 O O . GLU A 1 94 ? -21.881 2.244 35.508 1.00 93.88 94 GLU A O 1
ATOM 739 N N . THR A 1 95 ? -22.097 4.035 36.839 1.00 93.31 95 THR A N 1
ATOM 740 C CA . THR A 1 95 ? -23.347 3.577 37.460 1.00 93.31 95 THR A CA 1
ATOM 741 C C . THR A 1 95 ? -24.479 3.480 36.437 1.00 93.31 95 THR A C 1
ATOM 743 O O . THR A 1 95 ? -25.189 2.472 36.406 1.00 93.31 95 THR A O 1
ATOM 746 N N . ALA A 1 96 ? -24.641 4.494 35.581 1.00 93.50 96 ALA A N 1
AT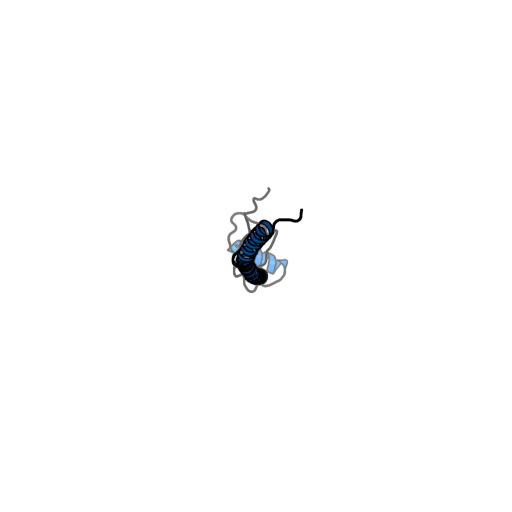OM 747 C CA . ALA A 1 96 ? -25.663 4.504 34.537 1.00 93.50 96 ALA A CA 1
ATOM 748 C C . ALA A 1 96 ? -25.500 3.330 33.558 1.00 93.50 96 ALA A C 1
ATOM 750 O O . ALA A 1 96 ? -26.487 2.701 33.179 1.00 93.50 96 ALA A O 1
ATOM 751 N N . VAL A 1 97 ? -24.261 2.988 33.195 1.00 94.25 97 VAL A N 1
ATOM 752 C CA . VAL A 1 97 ? -23.979 1.866 32.293 1.00 94.25 97 VAL A CA 1
ATOM 753 C C . VAL A 1 97 ? -24.075 0.519 33.007 1.00 94.25 97 VAL A C 1
ATOM 755 O O . VAL A 1 97 ? -24.846 -0.340 32.585 1.00 94.25 97 VAL A O 1
ATOM 758 N N . ASN A 1 98 ? -23.328 0.314 34.092 1.00 93.44 98 ASN A N 1
ATOM 759 C CA . ASN A 1 98 ? -23.225 -0.985 34.757 1.00 93.44 98 ASN A CA 1
ATOM 760 C C . ASN A 1 98 ? -24.560 -1.398 35.391 1.00 93.44 98 ASN A C 1
ATOM 762 O O . ASN A 1 98 ? -25.075 -2.484 35.129 1.00 93.44 98 ASN A O 1
ATOM 766 N N . LYS A 1 99 ? -25.167 -0.503 36.179 1.00 92.38 99 LYS A N 1
ATOM 767 C CA . LYS A 1 99 ? -26.451 -0.790 36.815 1.00 92.38 99 LYS A CA 1
ATOM 768 C C . LYS A 1 99 ? -27.604 -0.609 35.832 1.00 92.38 99 LYS A C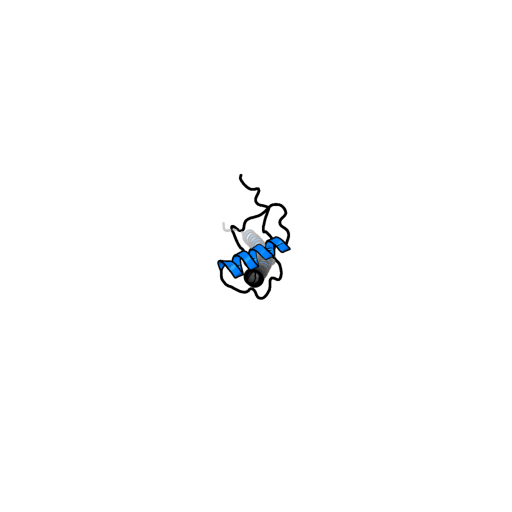 1
ATOM 770 O O . LYS A 1 99 ? -28.353 -1.548 35.611 1.00 92.38 99 LYS A O 1
ATOM 775 N N . GLY A 1 100 ? -27.720 0.567 35.218 1.00 91.94 100 GLY A N 1
ATOM 776 C CA . GLY A 1 100 ? -28.895 0.902 34.408 1.00 91.94 100 GLY A CA 1
ATOM 777 C C . GLY A 1 100 ? -29.041 0.058 33.141 1.00 91.94 100 GLY A C 1
ATOM 778 O O . GLY A 1 100 ? -30.147 -0.360 32.812 1.00 91.94 100 GLY A O 1
ATOM 779 N N . ILE A 1 101 ? -27.941 -0.215 32.431 1.00 93.62 101 ILE A N 1
ATOM 780 C CA . ILE A 1 101 ? -27.996 -0.969 31.171 1.00 93.62 101 ILE A CA 1
ATOM 781 C C . ILE A 1 101 ? -27.721 -2.450 31.407 1.00 93.62 101 ILE A C 1
ATOM 783 O O . ILE A 1 101 ? -28.561 -3.288 31.097 1.00 93.62 101 ILE A O 1
ATOM 787 N N . PHE A 1 102 ? -26.546 -2.805 31.924 1.00 94.25 102 PHE A N 1
ATOM 788 C CA . PHE A 1 102 ? -26.171 -4.217 31.973 1.00 94.25 102 PHE A CA 1
ATOM 789 C C . PHE A 1 102 ? -26.981 -4.994 33.001 1.00 94.25 102 PHE A C 1
ATOM 791 O O . PHE A 1 102 ? -27.545 -6.026 32.652 1.00 94.25 102 PHE A O 1
ATOM 798 N N . LYS A 1 103 ? -27.103 -4.481 34.225 1.00 94.38 103 LYS A N 1
ATOM 799 C CA . LYS A 1 103 ? -27.824 -5.184 35.285 1.00 94.38 103 LYS A CA 1
ATOM 800 C C . LYS A 1 103 ? -29.341 -5.087 35.139 1.00 94.38 103 LYS A C 1
ATOM 802 O O . LYS A 1 103 ? -30.008 -6.113 35.138 1.00 94.38 103 LYS A O 1
ATOM 807 N N . ASP A 1 104 ? -29.874 -3.873 35.030 1.00 94.88 104 ASP A N 1
ATOM 808 C CA . ASP A 1 104 ? -31.317 -3.635 35.126 1.00 94.88 104 ASP A CA 1
ATOM 809 C C . ASP A 1 104 ? -32.040 -3.902 33.792 1.00 94.88 104 ASP A C 1
ATOM 811 O O . ASP A 1 104 ? -33.152 -4.422 33.802 1.00 94.88 104 ASP A O 1
ATOM 815 N N . LEU A 1 105 ? -31.430 -3.566 32.645 1.00 93.38 105 LEU A N 1
ATOM 816 C CA . LEU A 1 105 ? -32.056 -3.738 31.324 1.00 93.38 105 LEU A CA 1
ATOM 817 C C . LEU A 1 105 ? -31.704 -5.075 30.654 1.00 93.38 105 LEU A C 1
ATOM 819 O O . LEU A 1 105 ? -32.566 -5.672 30.014 1.00 93.38 105 LEU A O 1
ATOM 823 N N . LEU A 1 106 ? -30.447 -5.518 30.743 1.00 93.56 106 LEU A N 1
ATOM 824 C CA . LEU A 1 106 ? -29.970 -6.732 30.066 1.00 93.56 106 LEU A CA 1
ATOM 825 C C . LEU A 1 106 ? -29.872 -7.957 30.984 1.00 93.56 106 LEU A C 1
ATOM 827 O O . LEU A 1 106 ? -29.624 -9.047 30.476 1.00 93.56 106 LEU A O 1
ATOM 831 N N . GLU A 1 107 ? -30.051 -7.792 32.298 1.00 95.75 107 GLU A N 1
ATOM 832 C CA . GLU A 1 107 ? -29.917 -8.862 33.300 1.00 95.75 107 GLU A CA 1
ATOM 833 C C . GLU A 1 107 ? -28.546 -9.573 33.259 1.00 95.75 107 GLU A C 1
ATOM 835 O O . GLU A 1 107 ? -28.423 -10.777 33.484 1.00 95.75 107 GLU A O 1
ATOM 840 N N . LEU A 1 108 ? -27.485 -8.814 32.972 1.00 93.38 108 LEU A N 1
ATOM 841 C CA . LEU A 1 108 ? -26.102 -9.280 32.898 1.00 93.38 108 LEU A CA 1
ATOM 842 C C . LEU A 1 108 ? -25.251 -8.681 34.020 1.00 93.38 108 LEU A C 1
ATOM 844 O O . LEU A 1 108 ? -25.268 -7.475 34.268 1.00 93.38 108 LEU A O 1
ATOM 848 N N . GLU A 1 109 ? -24.421 -9.517 34.643 1.00 91.19 109 GLU A N 1
ATOM 849 C CA . GLU A 1 109 ? -23.363 -9.051 35.540 1.00 91.19 109 GLU A CA 1
ATOM 850 C C . GLU A 1 109 ? -22.067 -8.812 34.760 1.00 91.19 109 GLU A C 1
ATOM 852 O O . GLU A 1 109 ? -21.509 -9.719 34.137 1.00 91.19 109 GLU A O 1
ATOM 857 N N . LEU A 1 110 ? -21.571 -7.574 34.796 1.00 87.31 110 LEU A N 1
ATOM 858 C CA . LEU A 1 110 ? -20.268 -7.240 34.234 1.00 87.31 110 LEU A CA 1
ATOM 859 C C . LEU A 1 110 ? -19.141 -7.711 35.153 1.00 87.31 110 LEU A C 1
ATOM 861 O O . LEU A 1 110 ? -19.147 -7.442 36.351 1.00 87.31 110 LEU A O 1
ATOM 865 N N . VAL A 1 111 ? -18.129 -8.350 34.563 1.00 87.88 111 VAL A N 1
ATOM 866 C CA . VAL A 1 111 ? -16.936 -8.802 35.295 1.00 87.88 111 VAL A CA 1
ATOM 867 C C . VAL A 1 111 ? -16.047 -7.620 35.683 1.00 87.88 111 VAL A C 1
ATOM 869 O O . VAL A 1 111 ? -15.644 -7.502 36.836 1.00 87.88 111 VAL A O 1
ATOM 872 N N . ALA A 1 112 ? -15.713 -6.758 34.719 1.00 88.56 112 ALA A N 1
ATOM 873 C CA . ALA A 1 112 ? -14.887 -5.575 34.937 1.00 88.56 112 ALA A CA 1
ATOM 874 C C . ALA A 1 112 ? -15.034 -4.580 33.779 1.00 88.56 112 ALA A C 1
ATOM 876 O O . ALA A 1 112 ? -15.224 -4.980 32.628 1.00 88.56 112 ALA A O 1
ATOM 877 N N . ILE A 1 113 ? -14.875 -3.293 34.086 1.00 90.81 113 ILE A N 1
ATOM 878 C CA . ILE A 1 113 ? -14.725 -2.210 33.112 1.00 90.81 113 ILE A CA 1
ATOM 879 C C . ILE A 1 113 ? -13.334 -1.607 33.332 1.00 90.81 113 ILE A C 1
ATOM 881 O O . ILE A 1 113 ? -13.044 -1.106 34.412 1.00 90.81 113 ILE A O 1
ATOM 885 N N . GLU A 1 114 ? -12.458 -1.665 32.326 1.00 92.00 114 GLU A N 1
ATOM 886 C CA . GLU A 1 114 ? -11.109 -1.081 32.432 1.00 92.00 114 GLU A CA 1
ATOM 887 C C . GLU A 1 114 ? -11.137 0.449 32.292 1.00 92.00 114 GLU A C 1
ATOM 889 O O . GLU A 1 114 ? -10.429 1.170 32.993 1.00 92.00 114 GLU A O 1
ATOM 894 N N . ARG A 1 115 ? -11.961 0.958 31.369 1.00 92.50 115 ARG A N 1
ATOM 895 C CA . ARG A 1 115 ? -12.145 2.389 31.125 1.00 92.50 115 ARG A CA 1
ATOM 896 C C . ARG A 1 115 ? -13.536 2.646 30.560 1.00 92.50 115 ARG A C 1
ATOM 898 O O . ARG A 1 115 ? -14.006 1.905 29.700 1.00 92.50 115 ARG A O 1
ATOM 905 N N . ILE A 1 116 ? -14.137 3.756 30.970 1.00 93.06 116 ILE A N 1
ATOM 906 C CA . ILE A 1 116 ? -15.400 4.271 30.444 1.00 93.06 116 ILE A CA 1
ATOM 907 C C . ILE A 1 116 ? -15.284 5.781 30.232 1.00 93.06 116 ILE A C 1
ATOM 909 O O . ILE A 1 116 ? -14.631 6.463 31.012 1.00 93.06 116 ILE A O 1
ATOM 913 N N . HIS A 1 117 ? -15.829 6.288 29.128 1.00 92.19 117 HIS A N 1
ATOM 914 C CA . HIS A 1 117 ? -15.869 7.718 28.814 1.00 92.19 117 HIS A CA 1
ATOM 915 C C . HIS A 1 117 ? -16.875 7.985 27.689 1.00 92.19 117 HIS A C 1
ATOM 917 O O . HIS A 1 117 ? -17.200 7.088 26.905 1.00 92.19 117 HIS A O 1
ATOM 923 N N . ARG A 1 118 ? -17.344 9.233 27.587 1.00 92.00 118 ARG A N 1
ATOM 924 C CA . ARG A 1 118 ? -18.139 9.714 26.450 1.00 92.00 118 ARG A CA 1
ATOM 925 C C . ARG A 1 118 ? -17.258 9.894 25.215 1.00 92.00 118 ARG A C 1
ATOM 927 O O . ARG A 1 118 ? -16.078 10.228 25.319 1.00 92.00 118 ARG A O 1
ATOM 934 N N . LEU A 1 119 ? -17.843 9.695 24.036 1.00 91.38 119 LEU A N 1
ATOM 935 C CA . LEU A 1 119 ? -17.181 9.938 22.756 1.00 91.38 119 LEU A CA 1
ATOM 936 C C . LEU A 1 119 ? -17.698 11.240 22.141 1.00 91.38 119 LEU A C 1
ATOM 938 O O . LEU A 1 119 ? -18.902 11.429 22.007 1.00 91.38 119 LEU A O 1
ATOM 942 N N . GLY A 1 120 ? -16.784 12.101 21.694 1.00 86.75 120 GLY A N 1
ATOM 943 C CA . GLY A 1 120 ? -17.129 13.346 21.006 1.00 86.75 120 GLY A CA 1
ATOM 944 C C . GLY A 1 120 ? -17.362 14.531 21.945 1.00 86.75 120 GLY A C 1
ATOM 945 O O . GLY A 1 120 ? -16.848 14.573 23.060 1.00 86.75 120 GLY A O 1
ATOM 946 N N . ARG A 1 121 ? -18.074 15.546 21.443 1.00 81.69 121 ARG A N 1
ATOM 947 C CA . ARG A 1 121 ? -18.453 16.727 22.234 1.00 81.69 121 ARG A CA 1
ATOM 948 C C . ARG A 1 121 ? -19.752 16.431 22.988 1.00 81.69 121 ARG A C 1
ATOM 950 O O . ARG A 1 121 ? -20.594 15.755 22.398 1.00 81.69 121 ARG A O 1
ATOM 957 N N . PRO A 1 122 ? -19.935 16.970 24.210 1.00 74.94 122 PRO A N 1
ATOM 958 C CA . PRO A 1 122 ? -21.187 16.832 24.941 1.00 74.94 122 PRO A CA 1
ATOM 959 C C . PRO A 1 122 ? -22.359 17.227 24.054 1.00 74.94 122 PRO A C 1
ATOM 961 O O . PRO A 1 122 ? -22.298 18.247 23.353 1.00 74.94 122 PRO A O 1
ATOM 964 N N . SER A 1 123 ? -23.406 16.413 24.069 1.00 67.19 123 SER A N 1
ATOM 965 C CA . SER A 1 123 ? -24.647 16.749 23.397 1.00 67.19 123 SER A CA 1
ATOM 966 C C . SER A 1 123 ? -25.219 18.006 24.061 1.00 67.19 123 SER A C 1
ATOM 968 O O . SER A 1 123 ? -25.693 17.997 25.192 1.00 67.19 123 SER A O 1
ATOM 970 N N . LEU A 1 124 ? -25.105 19.148 23.375 1.00 59.09 124 LEU A N 1
ATOM 971 C CA . LEU A 1 124 ? -25.844 20.356 23.733 1.00 59.09 124 LEU A CA 1
ATOM 972 C C . LEU A 1 124 ? -27.317 19.986 23.598 1.00 59.09 124 LEU A C 1
ATOM 974 O O . LEU A 1 124 ? -27.810 19.905 22.474 1.00 59.09 124 LEU A O 1
ATOM 978 N N . ASN A 1 125 ? -27.976 19.695 24.721 1.00 53.41 125 ASN A N 1
ATOM 979 C CA . ASN A 1 125 ? -29.396 19.373 24.770 1.00 53.41 125 ASN A CA 1
ATOM 980 C C . ASN A 1 125 ? -30.169 20.353 23.871 1.00 53.41 125 ASN A C 1
ATOM 982 O O . ASN A 1 125 ? -30.275 21.545 24.178 1.00 53.41 125 ASN A O 1
ATOM 986 N N . MET A 1 126 ? -30.683 19.860 22.736 1.00 45.75 126 MET A N 1
ATOM 987 C CA . MET A 1 126 ? -31.796 20.516 22.059 1.00 45.75 126 MET A CA 1
ATOM 988 C C . MET A 1 126 ? -32.947 20.451 23.061 1.00 45.75 126 MET A C 1
ATOM 990 O O . MET A 1 126 ? -33.394 19.360 23.407 1.00 45.75 126 MET A O 1
ATOM 994 N N . LYS A 1 127 ? -33.299 21.619 23.604 1.00 37.12 127 LYS A N 1
ATOM 995 C CA . LYS A 1 127 ? -34.443 21.816 24.498 1.00 37.12 127 LYS A CA 1
ATOM 996 C C . LYS A 1 127 ? -35.724 21.236 23.916 1.00 37.12 127 LYS A C 1
ATOM 998 O O . LYS A 1 127 ? -35.909 21.371 22.685 1.00 37.12 127 LYS A O 1
#

pLDDT: mean 91.66, std 10.0, range [37.12, 98.44]

Radius of gyration: 41.96 Å; chains: 1; bounding box: 77×31×112 Å

Secondary structure (DSSP, 8-state):
-PPPHHHHHHHHHHHHHHHHHIIIIIHHHHHHHHHHHHHHHHHHHHHHHHHHHHHHHHHHHHHHHHHHHHHHHTT-----S----TT--HHHHHHIIIIIIIITTT-------S-----SS------